Protein AF-A0A397B942-F1 (afdb_monomer_lite)

Secondary structure (DSSP, 8-state):
-------SSSHHHHHHHHHHHHHHHHHHHHHHHHHHTT-HHHHHHHHHHT----TTSPPPHHHHHHHHH-HHHHHHHHHHHHHHHT-SS--EE--SSSS-EEGGG----HHHHHHHHHHHHTT-

Organism: Aphanomyces astaci (NCBI:txid112090)

InterPro domains:
  IPR036470 Elicitin superfamily [G3DSA:1.10.239.10] (15-105)

Structure (mmCIF, N/CA/C/O backbone):
data_AF-A0A397B942-F1
#
_entry.id   AF-A0A397B942-F1
#
loop_
_atom_site.group_PDB
_atom_site.id
_atom_site.type_symbol
_atom_site.label_atom_id
_atom_site.label_alt_id
_atom_site.label_comp_id
_atom_site.label_asym_id
_atom_site.label_entity_id
_atom_site.label_seq_id
_atom_site.pdbx_PDB_ins_code
_atom_site.Cartn_x
_atom_site.Cartn_y
_atom_site.Cartn_z
_atom_site.occupancy
_atom_site.B_iso_or_equiv
_atom_site.auth_seq_id
_atom_site.auth_comp_id
_atom_site.auth_asym_id
_atom_site.auth_atom_id
_atom_site.pdbx_PDB_model_num
ATOM 1 N N . MET A 1 1 ? 55.406 8.719 -28.118 1.00 34.47 1 MET A N 1
ATOM 2 C CA . MET A 1 1 ? 54.586 9.910 -28.441 1.00 34.47 1 MET A CA 1
ATOM 3 C C . MET A 1 1 ? 53.216 9.458 -28.927 1.00 34.47 1 MET A C 1
ATOM 5 O O . MET A 1 1 ? 53.188 8.552 -29.739 1.00 34.47 1 MET A O 1
ATOM 9 N N . LYS A 1 2 ? 52.159 10.168 -28.487 1.00 35.09 2 LYS A N 1
ATOM 10 C CA . LYS A 1 2 ? 50.839 10.359 -29.140 1.00 35.09 2 LYS A CA 1
ATOM 11 C C . LYS A 1 2 ? 49.940 9.115 -29.293 1.00 35.09 2 LYS A C 1
ATOM 13 O O . LYS A 1 2 ? 50.242 8.224 -30.060 1.00 35.09 2 LYS A O 1
ATOM 18 N N . SER A 1 3 ? 48.848 9.026 -28.523 1.00 38.56 3 SER A N 1
ATOM 19 C CA . SER A 1 3 ? 47.501 9.612 -28.784 1.00 38.56 3 SER A CA 1
ATOM 20 C C . SER A 1 3 ? 46.547 8.497 -29.243 1.00 38.56 3 SER A C 1
ATOM 22 O O . SER A 1 3 ? 46.958 7.676 -30.040 1.00 38.56 3 SER A O 1
ATOM 24 N N . ARG A 1 4 ? 45.281 8.387 -28.838 1.00 43.12 4 ARG A N 1
ATOM 25 C CA . ARG A 1 4 ? 44.384 9.215 -28.022 1.00 43.12 4 ARG A CA 1
ATOM 26 C C . ARG A 1 4 ? 43.288 8.290 -27.486 1.00 43.12 4 ARG A C 1
ATOM 28 O O . ARG A 1 4 ? 42.822 7.404 -28.192 1.00 43.12 4 ARG A O 1
ATOM 35 N N . VAL A 1 5 ? 42.896 8.545 -26.246 1.00 39.84 5 VAL A N 1
ATOM 36 C CA . VAL A 1 5 ? 41.736 7.978 -25.558 1.00 39.84 5 VAL A CA 1
ATOM 37 C C . VAL A 1 5 ? 40.480 8.193 -26.414 1.00 39.84 5 VAL A C 1
ATOM 39 O O . VAL A 1 5 ? 40.122 9.334 -26.696 1.00 39.84 5 VAL A O 1
ATOM 42 N N . LEU A 1 6 ? 39.820 7.109 -26.824 1.00 42.25 6 LEU A N 1
ATOM 43 C CA . LEU A 1 6 ? 38.469 7.112 -27.394 1.00 42.25 6 LEU A CA 1
ATOM 44 C C . LEU A 1 6 ? 37.499 6.539 -26.356 1.00 42.25 6 LEU A C 1
ATOM 46 O O . LEU A 1 6 ? 37.019 5.430 -26.523 1.00 42.25 6 LEU A O 1
ATOM 50 N N . PHE A 1 7 ? 37.240 7.247 -25.256 1.00 47.00 7 PHE A N 1
ATOM 51 C CA . PHE A 1 7 ? 36.274 6.776 -24.251 1.00 47.00 7 PHE A CA 1
ATOM 52 C C . PHE A 1 7 ? 35.592 7.927 -23.509 1.00 47.00 7 PHE A C 1
ATOM 54 O O . PHE A 1 7 ? 35.638 7.984 -22.291 1.00 47.00 7 PHE A O 1
ATOM 61 N N . THR A 1 8 ? 34.937 8.852 -24.210 1.00 45.75 8 THR A N 1
ATOM 62 C CA . THR A 1 8 ? 34.085 9.863 -23.544 1.00 45.75 8 THR A CA 1
ATOM 63 C C . THR A 1 8 ? 32.962 10.382 -24.450 1.00 45.75 8 THR A C 1
ATOM 65 O O . THR A 1 8 ? 32.765 11.581 -24.592 1.00 45.75 8 THR A O 1
ATOM 68 N N . ALA A 1 9 ? 32.189 9.485 -25.071 1.00 41.66 9 ALA A N 1
ATOM 69 C CA . ALA A 1 9 ? 30.917 9.880 -25.701 1.00 41.66 9 ALA A CA 1
ATOM 70 C C . ALA A 1 9 ? 29.735 8.935 -25.409 1.00 41.66 9 ALA A C 1
ATOM 72 O O . ALA A 1 9 ? 28.590 9.319 -25.612 1.00 41.66 9 ALA A O 1
ATOM 73 N N . ALA A 1 10 ? 29.967 7.736 -24.863 1.00 41.81 10 ALA A N 1
ATOM 74 C CA . ALA A 1 10 ? 28.889 6.781 -24.575 1.00 41.81 10 ALA A CA 1
ATOM 75 C C . ALA A 1 10 ? 28.193 6.989 -23.212 1.00 41.81 10 ALA A C 1
ATOM 77 O O . ALA A 1 10 ? 27.144 6.406 -22.969 1.00 41.81 10 ALA A O 1
ATOM 78 N N . LEU A 1 11 ? 28.752 7.816 -22.320 1.00 44.31 11 LEU A N 1
ATOM 79 C CA . LEU A 1 11 ? 28.259 7.966 -20.940 1.00 44.31 11 LEU A CA 1
ATOM 80 C C . LEU A 1 11 ? 27.122 8.991 -20.790 1.00 44.31 11 LEU A C 1
ATOM 82 O O . LEU A 1 11 ? 26.416 8.974 -19.788 1.00 44.31 11 LEU A O 1
ATOM 86 N N . VAL A 1 12 ? 26.933 9.886 -21.765 1.00 43.41 12 VAL A N 1
ATOM 87 C CA . VAL A 1 12 ? 25.919 10.955 -21.669 1.00 43.41 12 VAL A CA 1
ATOM 88 C C . VAL A 1 12 ? 24.558 10.497 -22.210 1.00 43.41 12 VAL A C 1
ATOM 90 O O . VAL A 1 12 ? 23.525 10.942 -21.721 1.00 43.41 12 VAL A O 1
ATOM 93 N N . ALA A 1 13 ? 24.535 9.552 -23.157 1.00 37.25 13 ALA A N 1
ATOM 94 C CA . ALA A 1 13 ? 23.297 8.993 -23.710 1.00 37.25 13 ALA A CA 1
ATOM 95 C C . ALA A 1 13 ? 22.605 7.994 -22.762 1.00 37.25 13 ALA A C 1
ATOM 97 O O . ALA A 1 13 ? 21.386 7.844 -22.794 1.00 37.25 13 ALA A O 1
ATOM 98 N N . SER A 1 14 ? 23.368 7.321 -21.896 1.00 45.62 14 SER A N 1
ATOM 99 C CA . SER A 1 14 ? 22.824 6.422 -20.875 1.00 45.62 14 SER A CA 1
ATOM 100 C C . SER A 1 14 ? 22.216 7.176 -19.694 1.00 45.62 14 SER A C 1
ATOM 102 O O . SER A 1 14 ? 21.262 6.683 -19.109 1.00 45.62 14 SER A O 1
ATOM 104 N N . ALA A 1 15 ? 22.693 8.381 -19.368 1.00 47.56 15 ALA A N 1
ATOM 105 C CA . ALA A 1 15 ? 22.123 9.185 -18.286 1.00 47.56 15 ALA A CA 1
ATOM 106 C C . ALA A 1 15 ? 20.711 9.706 -18.617 1.00 47.56 15 ALA A C 1
ATOM 108 O O . ALA A 1 15 ? 19.806 9.577 -17.792 1.00 47.56 15 ALA A O 1
ATOM 109 N N . SER A 1 16 ? 20.494 10.220 -19.834 1.00 49.34 16 SER A N 1
ATOM 110 C CA . SER A 1 16 ? 19.168 10.674 -20.280 1.00 49.34 16 SER A CA 1
ATOM 111 C C . SER A 1 16 ? 18.190 9.507 -20.457 1.00 49.34 16 SER A C 1
ATOM 113 O O . SER A 1 16 ? 17.068 9.572 -19.963 1.00 49.34 16 SER A O 1
ATOM 115 N N . ALA A 1 17 ? 18.636 8.390 -21.045 1.00 51.34 17 ALA A N 1
ATOM 116 C CA . ALA A 1 17 ? 17.821 7.177 -21.164 1.00 51.34 17 ALA A CA 1
ATOM 117 C C . ALA A 1 17 ? 17.444 6.575 -19.797 1.00 51.34 17 ALA A C 1
ATOM 119 O O . ALA A 1 17 ? 16.346 6.047 -19.631 1.00 51.34 17 ALA A O 1
ATOM 120 N N . GLN A 1 18 ? 18.331 6.676 -18.803 1.00 52.41 18 GLN A N 1
ATOM 121 C CA . GLN A 1 18 ? 18.082 6.200 -17.442 1.00 52.41 18 GLN A CA 1
ATOM 122 C C . GLN A 1 18 ? 17.135 7.132 -16.668 1.00 52.41 18 GLN A C 1
ATOM 124 O O . GLN A 1 18 ? 16.325 6.638 -15.885 1.00 52.41 18 GLN A O 1
ATOM 129 N N . GLN A 1 19 ? 17.150 8.447 -16.925 1.00 57.66 19 GLN A N 1
ATOM 130 C CA . GLN A 1 19 ? 16.132 9.372 -16.404 1.00 57.66 19 GLN A CA 1
ATOM 131 C C . GLN A 1 19 ? 14.747 9.111 -17.014 1.00 57.66 19 GLN A C 1
ATOM 133 O O . GLN A 1 19 ? 13.767 9.055 -16.271 1.00 57.66 19 GLN A O 1
ATOM 138 N N . ASP A 1 20 ? 14.656 8.880 -18.326 1.00 63.38 20 ASP A N 1
ATOM 139 C CA . ASP A 1 20 ? 13.392 8.529 -18.988 1.00 63.38 20 ASP A CA 1
ATOM 140 C C . ASP A 1 20 ? 12.858 7.160 -18.538 1.00 63.38 20 ASP A C 1
ATOM 142 O O . ASP A 1 20 ? 11.662 7.008 -18.282 1.00 63.38 20 ASP A O 1
ATOM 146 N N . ALA A 1 21 ? 13.734 6.164 -18.376 1.00 64.62 21 ALA A N 1
ATOM 147 C CA . ALA A 1 21 ? 13.364 4.852 -17.848 1.00 64.62 21 ALA A CA 1
ATOM 148 C C . ALA A 1 21 ? 12.920 4.927 -16.379 1.00 64.62 21 ALA A C 1
ATOM 150 O O . ALA A 1 21 ? 11.927 4.306 -16.005 1.00 64.62 21 ALA A O 1
ATOM 151 N N . SER A 1 22 ? 13.605 5.729 -15.559 1.00 67.50 22 SER A N 1
ATOM 152 C CA . SER A 1 22 ? 13.219 5.991 -14.170 1.00 67.50 22 SER A CA 1
ATOM 153 C C . SER A 1 22 ? 11.858 6.682 -14.089 1.00 67.50 22 SER A C 1
ATOM 155 O O . SER A 1 22 ? 11.031 6.303 -13.264 1.00 67.50 22 SER A O 1
ATOM 157 N N . LYS A 1 23 ? 11.597 7.674 -14.947 1.00 71.94 23 LYS A N 1
ATOM 158 C CA . LYS A 1 23 ? 10.305 8.367 -14.998 1.00 71.94 23 LYS A CA 1
ATOM 159 C C . LYS A 1 23 ? 9.177 7.410 -15.387 1.00 71.94 23 LYS A C 1
ATOM 161 O O . LYS A 1 23 ? 8.187 7.325 -14.668 1.00 71.94 23 LYS A O 1
ATOM 166 N N . LYS A 1 24 ? 9.365 6.617 -16.446 1.00 74.31 24 LYS A N 1
ATOM 167 C CA . LYS A 1 24 ? 8.401 5.583 -16.865 1.00 74.31 24 LYS A CA 1
ATOM 168 C C . LYS A 1 24 ? 8.188 4.506 -15.800 1.00 74.31 24 LYS A C 1
ATOM 170 O O . LYS A 1 24 ? 7.083 3.985 -15.667 1.00 74.31 24 LYS A O 1
ATOM 175 N N . CYS A 1 25 ? 9.225 4.175 -15.032 1.00 75.75 25 CYS A N 1
ATOM 176 C CA . CYS A 1 25 ? 9.120 3.263 -13.897 1.00 75.75 25 CYS A CA 1
ATOM 177 C C . CYS A 1 25 ? 8.224 3.837 -12.798 1.00 75.75 25 CYS A C 1
ATOM 179 O O . CYS A 1 25 ? 7.274 3.178 -12.383 1.00 75.75 25 CYS A O 1
ATOM 181 N N . VAL A 1 26 ? 8.469 5.084 -12.385 1.00 77.88 26 VAL A N 1
ATOM 182 C CA . VAL A 1 26 ? 7.632 5.782 -11.399 1.00 77.88 26 VAL A CA 1
ATOM 183 C C . VAL A 1 26 ? 6.187 5.882 -11.888 1.00 77.88 26 VAL A C 1
ATOM 185 O O . VAL A 1 26 ? 5.275 5.577 -11.126 1.00 77.88 26 VAL A O 1
ATOM 188 N N . GLU A 1 27 ? 5.959 6.227 -13.156 1.00 81.62 27 GLU A N 1
ATOM 189 C CA . GLU A 1 27 ? 4.620 6.253 -13.763 1.00 81.62 27 GLU A CA 1
ATOM 190 C C . GLU A 1 27 ? 3.946 4.870 -13.739 1.00 81.62 27 GLU A C 1
ATOM 192 O O . GLU A 1 27 ? 2.769 4.766 -13.390 1.00 81.62 27 GLU A O 1
ATOM 197 N N . SER A 1 28 ? 4.685 3.797 -14.039 1.00 84.12 28 SER A N 1
ATOM 198 C CA . SER A 1 28 ? 4.159 2.422 -14.028 1.00 84.12 28 SER A CA 1
ATOM 199 C C . SER A 1 28 ? 3.778 1.968 -12.617 1.00 84.12 28 SER A C 1
ATOM 201 O O . SER A 1 28 ? 2.679 1.460 -12.408 1.00 84.12 28 SER A O 1
ATOM 203 N N . VAL A 1 29 ? 4.648 2.201 -11.629 1.00 83.50 29 VAL A N 1
ATOM 204 C CA . VAL A 1 29 ? 4.375 1.880 -10.218 1.00 83.50 29 VAL A CA 1
ATOM 205 C C . VAL A 1 29 ? 3.209 2.718 -9.686 1.00 83.50 29 VAL A C 1
ATOM 207 O O . VAL A 1 29 ? 2.311 2.181 -9.043 1.00 83.50 29 VAL A O 1
ATOM 210 N N . THR A 1 30 ? 3.162 4.010 -10.022 1.00 81.31 30 THR A N 1
ATOM 211 C CA . THR A 1 30 ? 2.050 4.902 -9.649 1.00 81.31 30 THR A CA 1
ATOM 212 C C . THR A 1 30 ? 0.733 4.436 -10.269 1.00 81.31 30 THR A C 1
ATOM 214 O O . THR A 1 30 ? -0.298 4.451 -9.604 1.00 81.31 30 THR A O 1
ATOM 217 N N . THR A 1 31 ? 0.761 3.961 -11.518 1.00 85.81 31 THR A N 1
ATOM 218 C CA . THR A 1 31 ? -0.414 3.378 -12.182 1.00 85.81 31 THR A CA 1
ATOM 219 C C . THR A 1 31 ? -0.896 2.133 -11.445 1.00 85.81 31 THR A C 1
ATOM 221 O O . THR A 1 31 ? -2.092 1.997 -11.213 1.00 85.81 31 THR A O 1
ATOM 224 N N . VAL A 1 32 ? 0.009 1.247 -11.017 1.00 88.69 32 VAL A N 1
ATOM 225 C CA . VAL A 1 32 ? -0.360 0.075 -10.206 1.00 88.69 32 VAL A CA 1
ATOM 226 C C . VAL A 1 32 ? -0.981 0.492 -8.871 1.00 88.69 32 VAL A C 1
ATOM 228 O O . VAL A 1 32 ? -2.004 -0.067 -8.482 1.00 88.69 32 VAL A O 1
ATOM 231 N N . PHE A 1 33 ? -0.429 1.500 -8.191 1.00 86.00 33 PHE A N 1
ATOM 232 C CA . PHE A 1 33 ? -1.019 2.026 -6.955 1.00 86.00 33 PHE A CA 1
ATOM 233 C C . PHE A 1 33 ? -2.413 2.620 -7.191 1.00 86.00 33 PHE A C 1
ATOM 235 O O . PHE A 1 33 ? -3.328 2.342 -6.419 1.00 86.00 33 PHE A O 1
ATOM 242 N N . ALA A 1 34 ? -2.605 3.363 -8.284 1.00 84.94 34 ALA A N 1
ATOM 243 C CA . ALA A 1 34 ? -3.910 3.888 -8.676 1.00 84.94 34 ALA A CA 1
ATOM 244 C C . ALA A 1 34 ? -4.907 2.766 -9.013 1.00 84.94 34 ALA A C 1
ATOM 246 O O . ALA A 1 34 ? -6.068 2.839 -8.623 1.00 84.94 34 ALA A O 1
ATOM 247 N N . LEU A 1 35 ? -4.463 1.695 -9.678 1.00 87.06 35 LEU A N 1
ATOM 248 C CA . LEU A 1 35 ? -5.287 0.509 -9.935 1.00 87.06 35 LEU A CA 1
ATOM 249 C C . LEU A 1 35 ? -5.650 -0.239 -8.647 1.00 87.06 35 LEU A C 1
ATOM 251 O O . LEU A 1 35 ? -6.739 -0.804 -8.557 1.00 87.06 35 LEU A O 1
ATOM 255 N N . GLY A 1 36 ? -4.790 -0.174 -7.629 1.00 85.44 36 GLY A N 1
ATOM 256 C CA . GLY A 1 36 ? -5.081 -0.647 -6.277 1.00 85.44 36 GLY A CA 1
ATOM 257 C C . GLY A 1 36 ? -6.340 -0.020 -5.668 1.00 85.44 36 GLY A C 1
ATOM 258 O O . GLY A 1 36 ? -6.990 -0.671 -4.853 1.00 85.44 36 GLY A O 1
ATOM 259 N N . ALA A 1 37 ? -6.738 1.184 -6.106 1.00 86.00 37 ALA A N 1
ATOM 260 C CA . ALA A 1 37 ? -7.989 1.839 -5.706 1.00 86.00 37 ALA A CA 1
ATOM 261 C C . ALA A 1 37 ? -9.253 1.095 -6.175 1.00 86.00 37 ALA A C 1
ATOM 263 O O . ALA A 1 37 ? -10.330 1.274 -5.613 1.00 86.00 37 ALA A O 1
ATOM 264 N N . PHE A 1 38 ? -9.135 0.284 -7.226 1.00 87.38 38 PHE A N 1
ATOM 265 C CA . PHE A 1 38 ? -10.255 -0.425 -7.848 1.00 87.38 38 PHE A CA 1
ATOM 266 C C . PHE A 1 38 ? -10.278 -1.916 -7.498 1.00 87.38 38 PHE A C 1
ATOM 268 O O . PHE A 1 38 ? -11.140 -2.653 -7.976 1.00 87.38 38 PHE A O 1
ATOM 275 N N . MET A 1 39 ? -9.334 -2.373 -6.674 1.00 89.38 39 MET A N 1
ATOM 276 C CA . MET A 1 39 ? -9.297 -3.747 -6.193 1.00 89.38 39 MET A CA 1
ATOM 277 C C . MET A 1 39 ? -10.445 -3.993 -5.200 1.00 89.38 39 MET A C 1
ATOM 279 O O . MET A 1 39 ? -10.622 -3.196 -4.275 1.00 89.38 39 MET A O 1
ATOM 283 N N . PRO A 1 40 ? -11.221 -5.085 -5.334 1.00 92.56 40 PRO A N 1
ATOM 284 C CA . PRO A 1 40 ? -12.322 -5.382 -4.414 1.00 92.56 40 PRO A CA 1
ATOM 285 C C . PRO A 1 40 ? -11.853 -5.526 -2.957 1.00 92.56 40 PRO A C 1
ATOM 287 O O . PRO A 1 40 ? -12.590 -5.202 -2.026 1.00 92.56 40 PRO A O 1
ATOM 290 N N . GLU A 1 41 ? -10.608 -5.948 -2.747 1.00 93.56 41 GLU A N 1
ATOM 291 C CA . GLU A 1 41 ? -9.969 -6.069 -1.440 1.00 93.56 41 GLU A CA 1
ATOM 292 C C . GLU A 1 41 ? -9.849 -4.718 -0.722 1.00 93.56 41 GLU A C 1
ATOM 294 O O . GLU A 1 41 ? -9.899 -4.684 0.509 1.00 93.56 41 GLU A O 1
ATOM 299 N N . LEU A 1 42 ? -9.760 -3.599 -1.457 1.00 92.19 42 LEU A N 1
ATOM 300 C CA . LEU A 1 42 ? -9.768 -2.268 -0.850 1.00 92.19 42 LEU A CA 1
ATOM 301 C C . LEU A 1 42 ? -11.099 -1.995 -0.150 1.00 92.19 42 LEU A C 1
ATOM 303 O O . LEU A 1 42 ? -11.118 -1.487 0.967 1.00 92.19 42 LEU A O 1
ATOM 307 N N . GLN A 1 43 ? -12.218 -2.366 -0.777 1.00 92.38 43 GLN A N 1
ATOM 308 C CA . GLN A 1 43 ? -13.540 -2.168 -0.187 1.00 92.38 43 GLN A CA 1
ATOM 309 C C . GLN A 1 43 ? -13.705 -2.993 1.096 1.00 92.38 43 GLN A C 1
ATOM 311 O O . GLN A 1 43 ? -14.278 -2.509 2.076 1.00 92.38 43 GLN A O 1
ATOM 316 N N . VAL A 1 44 ? -13.178 -4.222 1.111 1.00 95.25 44 VAL A N 1
ATOM 317 C CA . VAL A 1 44 ? -13.158 -5.073 2.312 1.00 95.25 44 VAL A CA 1
ATOM 318 C C . VAL A 1 44 ? -12.307 -4.424 3.401 1.00 95.25 44 VAL A C 1
ATOM 320 O O . VAL A 1 44 ? -12.775 -4.255 4.523 1.00 95.25 44 VAL A O 1
ATOM 323 N N . CYS A 1 45 ? -11.103 -3.968 3.055 1.00 95.81 45 CYS A N 1
ATOM 324 C CA . CYS A 1 45 ? -10.235 -3.230 3.966 1.00 95.81 45 CYS A CA 1
ATOM 325 C C . CYS A 1 45 ? -10.924 -1.995 4.567 1.00 95.81 45 CYS A C 1
ATOM 327 O O . CYS A 1 45 ? -10.915 -1.815 5.787 1.00 95.81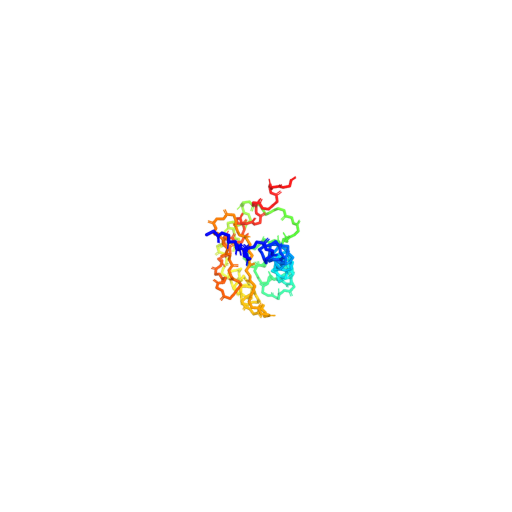 45 CYS 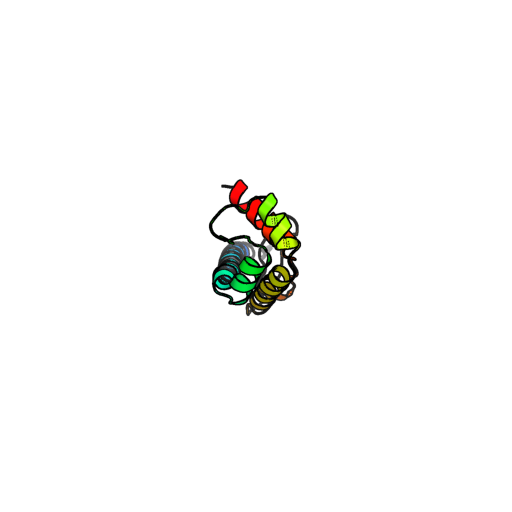A O 1
ATOM 329 N N . SER A 1 46 ? -11.554 -1.154 3.745 1.00 94.00 46 SER A N 1
ATOM 330 C CA . SER A 1 46 ? -12.260 0.038 4.224 1.00 94.00 46 SER A CA 1
ATOM 331 C C . SER A 1 46 ? -13.419 -0.303 5.156 1.00 94.00 46 SER A C 1
ATOM 333 O O . SER A 1 46 ? -13.629 0.381 6.156 1.00 94.00 46 SER A O 1
ATOM 335 N N . THR A 1 47 ? -14.138 -1.386 4.863 1.00 95.81 47 THR A N 1
ATOM 336 C CA . THR A 1 47 ? -15.254 -1.853 5.692 1.00 95.81 47 THR A CA 1
ATOM 337 C C . THR A 1 47 ? -14.762 -2.358 7.048 1.00 95.81 47 THR A C 1
ATOM 339 O O . THR A 1 47 ? -15.254 -1.908 8.080 1.00 95.81 47 THR A O 1
ATOM 342 N N . ASP A 1 48 ? -13.755 -3.232 7.062 1.00 96.56 48 ASP A N 1
ATOM 343 C CA . ASP A 1 48 ? -13.244 -3.852 8.290 1.00 96.56 48 ASP A CA 1
ATOM 344 C C . ASP A 1 48 ? -12.480 -2.864 9.182 1.00 96.56 48 ASP A C 1
ATOM 346 O O . ASP A 1 48 ? -12.540 -2.953 10.408 1.00 96.56 48 ASP A O 1
ATOM 350 N N . SER A 1 49 ? -11.755 -1.917 8.578 1.00 95.38 49 SER A N 1
ATOM 351 C CA . SER A 1 49 ? -11.000 -0.894 9.316 1.00 95.38 49 SER A CA 1
ATOM 352 C C . SER A 1 49 ? -11.878 0.264 9.798 1.00 95.38 49 SER A C 1
ATOM 354 O O . SER A 1 49 ? -11.465 1.032 10.674 1.00 95.38 49 SER A O 1
ATOM 356 N N . GLY A 1 50 ? -13.073 0.422 9.217 1.00 94.81 50 GLY A N 1
ATOM 357 C CA . GLY A 1 50 ? -13.934 1.584 9.425 1.00 94.81 50 GLY A CA 1
ATOM 358 C C . GLY A 1 50 ? -13.323 2.889 8.904 1.00 94.81 50 GLY A C 1
ATOM 359 O O . GLY A 1 50 ? -13.676 3.965 9.390 1.00 94.81 50 GLY A O 1
ATOM 360 N N . VAL A 1 51 ? -12.376 2.802 7.964 1.00 91.94 51 VAL A N 1
ATOM 361 C CA . VAL A 1 51 ? -11.685 3.943 7.356 1.00 91.94 51 VAL A CA 1
ATOM 362 C C . VAL A 1 51 ? -11.997 3.977 5.866 1.00 91.94 51 VAL A C 1
ATOM 364 O O . VAL A 1 51 ? -11.657 3.060 5.117 1.00 91.94 51 VAL A O 1
ATOM 367 N N . THR A 1 52 ? -12.586 5.077 5.409 1.00 89.12 52 THR A N 1
ATOM 368 C CA . THR A 1 52 ? -12.653 5.372 3.976 1.00 89.12 52 THR A CA 1
ATOM 369 C C . THR A 1 52 ? -11.247 5.691 3.485 1.00 89.12 52 THR A C 1
ATOM 371 O O . THR A 1 52 ? -10.659 6.691 3.899 1.00 89.12 52 THR A O 1
ATOM 374 N N . ILE A 1 53 ? -10.693 4.836 2.626 1.00 85.31 53 ILE A N 1
ATOM 375 C CA . ILE A 1 53 ? -9.350 5.030 2.083 1.00 85.31 53 ILE A CA 1
ATOM 376 C C . ILE A 1 53 ? -9.458 5.871 0.816 1.00 85.31 53 ILE A C 1
ATOM 378 O O . ILE A 1 53 ? -9.972 5.420 -0.204 1.00 85.31 53 ILE A O 1
ATOM 382 N N . ASP A 1 54 ? -8.949 7.095 0.897 1.00 81.62 54 ASP A N 1
ATOM 383 C CA . ASP A 1 54 ? -8.777 7.990 -0.240 1.00 81.62 54 ASP A CA 1
ATOM 384 C C . ASP A 1 54 ? -7.285 8.083 -0.576 1.00 81.62 54 ASP A C 1
ATOM 386 O O . ASP A 1 54 ? -6.498 8.643 0.187 1.00 81.62 54 ASP A O 1
ATOM 390 N N . LEU A 1 55 ? -6.889 7.509 -1.714 1.00 78.19 55 LEU A N 1
ATOM 391 C CA . LEU A 1 55 ? -5.499 7.529 -2.186 1.00 78.19 55 LEU A CA 1
ATOM 392 C C . LEU A 1 55 ? -5.100 8.871 -2.825 1.00 78.19 55 LEU A C 1
ATOM 394 O O . LEU A 1 55 ? -3.939 9.051 -3.188 1.00 78.19 55 LEU A O 1
ATOM 398 N N . THR A 1 56 ? -6.041 9.808 -2.974 1.00 79.94 56 THR A N 1
ATOM 399 C CA . THR A 1 56 ? -5.805 11.153 -3.528 1.00 79.94 56 THR A CA 1
ATOM 400 C C . THR A 1 56 ? -5.577 12.214 -2.452 1.00 79.94 56 THR A C 1
ATOM 402 O O . THR A 1 56 ? -5.114 13.313 -2.760 1.00 79.94 56 THR A O 1
ATOM 405 N N . ALA A 1 57 ? -5.848 11.881 -1.190 1.00 81.06 57 ALA A N 1
ATOM 406 C CA . ALA A 1 57 ? -5.700 12.770 -0.049 1.00 81.06 57 ALA A CA 1
ATOM 407 C C . ALA A 1 57 ? -4.530 12.346 0.859 1.00 81.06 57 ALA A C 1
ATOM 409 O O . ALA A 1 57 ? -4.201 11.158 0.943 1.00 81.06 57 ALA A O 1
ATOM 410 N N . PRO A 1 58 ? -3.909 13.292 1.590 1.00 79.50 58 PRO A N 1
ATOM 411 C CA . PRO A 1 58 ? -2.895 12.949 2.574 1.00 79.50 58 PRO A CA 1
ATOM 412 C C . PRO A 1 58 ? -3.504 12.069 3.680 1.00 79.50 58 PRO A C 1
ATOM 414 O O . PRO A 1 58 ? -4.533 12.430 4.264 1.00 79.50 58 PRO A O 1
ATOM 417 N N . PRO A 1 59 ? -2.877 10.928 4.008 1.00 81.19 59 PRO A N 1
ATOM 418 C CA . PRO A 1 59 ? -3.406 10.018 5.011 1.00 81.19 59 PRO A CA 1
ATOM 419 C C . PRO A 1 59 ? -3.269 10.621 6.416 1.00 81.19 59 PRO A C 1
ATOM 421 O O . PRO A 1 59 ? -2.243 11.209 6.764 1.00 81.19 59 PRO A O 1
ATOM 424 N N . LYS A 1 60 ? -4.300 10.453 7.251 1.00 86.69 60 LYS A N 1
ATOM 425 C CA . LYS A 1 60 ? -4.291 10.904 8.651 1.00 86.69 60 LYS A CA 1
ATOM 426 C C . LYS A 1 60 ? -3.661 9.838 9.540 1.00 86.69 60 LYS A C 1
ATOM 428 O O . LYS A 1 60 ? -3.984 8.662 9.411 1.00 86.69 60 LYS A O 1
ATOM 433 N N . ASP A 1 61 ? -2.840 10.237 10.508 1.00 86.31 61 ASP A N 1
ATOM 434 C CA . ASP A 1 61 ? -2.119 9.284 11.370 1.00 86.31 61 ASP A CA 1
ATOM 435 C C . ASP A 1 61 ? -3.049 8.327 12.141 1.00 86.31 61 ASP A C 1
ATOM 437 O O . ASP A 1 61 ? -2.761 7.135 12.258 1.00 86.31 61 ASP A O 1
ATOM 441 N N . ALA A 1 62 ? -4.201 8.820 12.610 1.00 87.19 62 ALA A N 1
ATOM 442 C CA . ALA A 1 62 ? -5.205 7.992 13.284 1.00 87.19 62 ALA A CA 1
ATOM 443 C C . ALA A 1 62 ? -5.832 6.938 12.353 1.00 87.19 62 ALA A C 1
ATOM 445 O O . ALA A 1 62 ? -6.136 5.827 12.791 1.00 87.19 62 ALA A O 1
ATOM 446 N N . ASP A 1 63 ? -5.995 7.273 11.073 1.00 91.12 63 ASP A N 1
ATOM 447 C CA . ASP A 1 63 ? -6.553 6.377 10.063 1.00 91.12 63 ASP A CA 1
ATOM 448 C C . ASP A 1 63 ? -5.510 5.333 9.642 1.00 91.12 63 ASP A C 1
ATOM 450 O O . ASP A 1 63 ? -5.823 4.145 9.586 1.00 91.12 63 ASP A O 1
ATOM 454 N N . ILE A 1 64 ? -4.241 5.736 9.478 1.00 90.75 64 ILE A N 1
ATOM 455 C CA . ILE A 1 64 ? -3.122 4.818 9.199 1.00 90.75 64 ILE A CA 1
ATOM 456 C C . ILE A 1 64 ? -3.042 3.732 10.275 1.00 90.75 64 ILE A C 1
ATOM 458 O O . ILE A 1 64 ? -2.930 2.553 9.945 1.00 90.75 64 ILE A O 1
ATOM 462 N N . ALA A 1 65 ? -3.124 4.100 11.559 1.00 91.81 65 ALA A N 1
ATOM 463 C CA . ALA A 1 65 ? -3.038 3.137 12.655 1.00 91.81 65 ALA A CA 1
ATOM 464 C C . ALA A 1 65 ? -4.139 2.061 12.582 1.00 91.81 65 ALA A C 1
ATOM 466 O O . ALA A 1 65 ? -3.854 0.879 12.783 1.00 91.81 65 ALA A O 1
ATOM 467 N N . LYS A 1 66 ? -5.377 2.452 12.248 1.00 92.94 66 LYS A N 1
ATOM 468 C CA . LYS A 1 66 ? -6.508 1.523 12.084 1.00 92.94 66 LYS A CA 1
ATOM 469 C C . LYS A 1 66 ? -6.330 0.614 10.873 1.00 92.94 66 LYS A C 1
ATOM 471 O O . LYS A 1 66 ? -6.466 -0.602 10.996 1.00 92.94 66 LYS A O 1
ATOM 476 N N . VAL A 1 67 ? -5.991 1.191 9.722 1.00 93.38 67 VAL A N 1
ATOM 477 C CA . VAL A 1 67 ? -5.805 0.449 8.468 1.00 93.38 67 VAL A CA 1
ATOM 478 C C . VAL A 1 67 ? -4.668 -0.565 8.616 1.00 93.38 67 VAL A C 1
ATOM 480 O O . VAL A 1 67 ? -4.834 -1.737 8.303 1.00 93.38 67 VAL A O 1
ATOM 483 N N . VAL A 1 68 ? -3.540 -0.162 9.199 1.00 93.50 68 VAL A N 1
ATOM 484 C CA . VAL A 1 68 ? -2.380 -1.036 9.435 1.00 93.50 68 VAL A CA 1
ATOM 485 C C . VAL A 1 68 ? -2.660 -2.158 10.440 1.00 93.50 68 VAL A C 1
ATOM 487 O O . VAL A 1 68 ? -2.076 -3.234 10.323 1.00 93.50 68 VAL A O 1
ATOM 490 N N . ALA A 1 69 ? -3.529 -1.936 11.427 1.00 94.62 69 ALA A N 1
ATOM 491 C CA . ALA A 1 69 ? -3.932 -2.973 12.379 1.00 94.62 69 ALA A CA 1
ATOM 492 C C . ALA A 1 69 ? -4.954 -3.969 11.793 1.00 94.62 69 ALA A C 1
ATOM 494 O O . ALA A 1 69 ? -5.202 -5.020 12.388 1.00 94.62 69 ALA A O 1
ATOM 495 N N . THR A 1 70 ? -5.544 -3.657 10.636 1.00 96.56 70 THR A N 1
ATOM 496 C CA . THR A 1 70 ? -6.623 -4.436 10.025 1.00 96.56 70 THR A CA 1
ATOM 497 C C . THR A 1 70 ? -6.069 -5.422 8.999 1.00 96.56 70 THR A C 1
ATOM 499 O O . THR A 1 70 ? -5.464 -5.040 8.000 1.00 96.56 70 THR A O 1
ATOM 502 N N . LYS A 1 71 ? -6.306 -6.723 9.210 1.00 95.88 71 LYS A N 1
ATOM 503 C CA . LYS A 1 71 ? -5.722 -7.787 8.371 1.00 95.88 71 LYS A CA 1
ATOM 504 C C . LYS A 1 71 ? -6.129 -7.711 6.896 1.00 95.88 71 LYS A C 1
ATOM 506 O O . LYS A 1 71 ? -5.284 -7.926 6.033 1.00 95.88 71 LYS A O 1
ATOM 511 N N . SER A 1 72 ? -7.389 -7.401 6.591 1.00 96.25 72 SER A N 1
ATOM 512 C CA . SER A 1 72 ? -7.869 -7.282 5.203 1.00 96.25 72 SER A CA 1
ATOM 513 C C . SER A 1 72 ? -7.186 -6.148 4.436 1.00 96.25 72 SER A C 1
ATOM 515 O O . SER A 1 72 ? -7.001 -6.252 3.227 1.00 96.25 72 SER A O 1
ATOM 517 N N . CYS A 1 73 ? -6.705 -5.117 5.129 1.00 95.81 73 CYS A N 1
ATOM 518 C CA . CYS A 1 73 ? -5.900 -4.057 4.532 1.00 95.81 73 CYS A CA 1
ATOM 519 C C . CYS A 1 73 ? -4.491 -4.510 4.162 1.00 95.81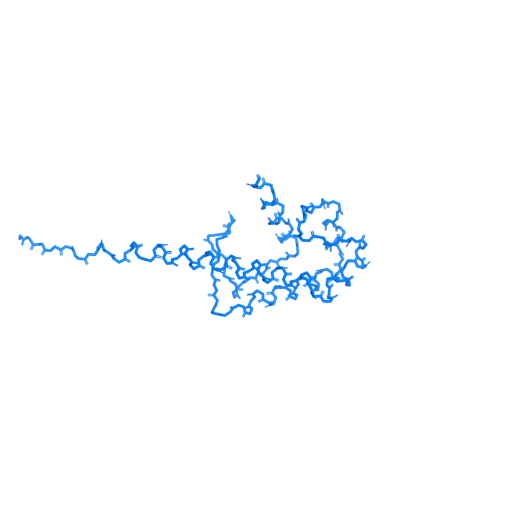 73 CYS A C 1
ATOM 521 O O . CYS A 1 73 ? -3.955 -4.076 3.145 1.00 95.81 73 CYS A O 1
ATOM 523 N N . THR A 1 74 ? -3.900 -5.419 4.942 1.00 94.75 74 THR A N 1
ATOM 524 C CA . THR A 1 74 ? -2.658 -6.088 4.540 1.00 94.75 74 THR A CA 1
ATOM 525 C C . THR A 1 74 ? -2.888 -6.964 3.310 1.00 94.75 74 THR A C 1
ATOM 527 O O . THR A 1 74 ? -2.106 -6.880 2.376 1.00 94.75 74 THR A O 1
ATOM 530 N N . VAL A 1 75 ? -3.993 -7.720 3.257 1.00 95.75 75 VAL A N 1
ATOM 531 C CA . VAL A 1 75 ? -4.341 -8.551 2.085 1.00 95.75 75 VAL A CA 1
ATOM 532 C C . VAL A 1 75 ? -4.496 -7.704 0.820 1.00 95.75 75 VAL A C 1
ATOM 534 O O . VAL A 1 75 ? -3.937 -8.048 -0.220 1.00 95.75 75 VAL A O 1
ATOM 537 N N . TRP A 1 76 ? -5.216 -6.583 0.910 1.00 95.62 76 TRP A N 1
ATOM 538 C CA . TRP A 1 76 ? -5.335 -5.631 -0.194 1.00 95.62 76 TRP A CA 1
ATOM 539 C C . TRP A 1 76 ? -3.961 -5.154 -0.675 1.00 95.62 76 TRP A C 1
ATOM 541 O O . TRP A 1 76 ? -3.652 -5.236 -1.865 1.00 95.62 76 TRP A O 1
ATOM 551 N N . TRP A 1 77 ? -3.113 -4.706 0.250 1.00 95.12 77 TRP A N 1
ATOM 552 C CA . TRP A 1 77 ? -1.791 -4.197 -0.091 1.00 95.12 77 TRP A CA 1
ATOM 553 C C . TRP A 1 77 ? -0.861 -5.264 -0.672 1.00 95.12 77 TRP A C 1
ATOM 555 O O . TRP A 1 77 ? -0.160 -4.995 -1.645 1.00 95.12 77 TRP A O 1
ATOM 565 N N . ASP A 1 78 ? -0.895 -6.488 -0.149 1.00 94.94 78 ASP A N 1
ATOM 566 C CA . ASP A 1 78 ? -0.129 -7.609 -0.695 1.00 94.94 78 ASP A CA 1
ATOM 567 C C . ASP A 1 78 ? -0.531 -7.894 -2.151 1.00 94.94 78 ASP A C 1
ATOM 569 O O . ASP A 1 78 ? 0.327 -8.175 -2.992 1.00 94.94 78 ASP A O 1
ATOM 573 N N . GLY A 1 79 ? -1.817 -7.740 -2.487 1.00 94.38 79 GLY A N 1
ATOM 574 C CA . GLY A 1 79 ? -2.298 -7.800 -3.866 1.00 94.38 79 GLY A CA 1
ATOM 575 C C . GLY A 1 79 ? -1.692 -6.710 -4.759 1.00 94.38 79 GLY A C 1
ATOM 576 O O . GLY A 1 79 ? -1.235 -7.002 -5.866 1.00 94.38 79 GLY A O 1
ATOM 577 N N . VAL A 1 80 ? -1.589 -5.472 -4.266 1.00 93.62 80 VAL A N 1
ATOM 578 C CA . VAL A 1 80 ? -0.897 -4.378 -4.975 1.00 93.62 80 VAL A CA 1
ATOM 579 C C . VAL A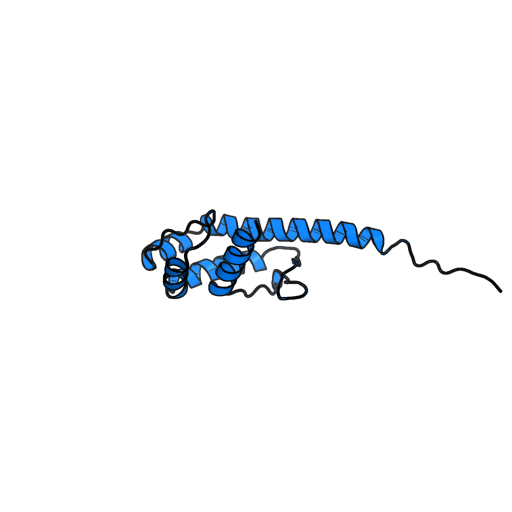 1 80 ? 0.596 -4.690 -5.148 1.00 93.62 80 VAL A C 1
ATOM 581 O O . VAL A 1 80 ? 1.142 -4.512 -6.236 1.00 93.62 80 VAL A O 1
ATOM 584 N N . VAL A 1 81 ? 1.266 -5.216 -4.118 1.00 93.44 81 VAL A N 1
ATOM 585 C CA . VAL A 1 81 ? 2.682 -5.626 -4.176 1.00 93.44 81 VAL A CA 1
ATOM 586 C C . VAL A 1 81 ? 2.907 -6.690 -5.253 1.00 93.44 81 VAL A C 1
ATOM 588 O O . VAL A 1 81 ? 3.890 -6.613 -5.994 1.00 93.44 81 VAL A O 1
ATOM 591 N N . VAL A 1 82 ? 2.003 -7.666 -5.381 1.00 93.31 82 VAL A N 1
ATOM 592 C CA . VAL A 1 82 ? 2.054 -8.676 -6.453 1.00 93.31 82 VAL A CA 1
ATOM 593 C C . VAL A 1 82 ? 1.970 -8.018 -7.832 1.00 93.31 82 VAL A C 1
ATOM 595 O O . VAL A 1 82 ? 2.763 -8.359 -8.710 1.00 93.31 82 VAL A O 1
ATOM 598 N N . GLN A 1 83 ? 1.081 -7.038 -8.014 1.00 90.81 83 GLN A N 1
ATOM 599 C CA . GLN A 1 83 ? 0.952 -6.299 -9.276 1.00 90.81 83 GLN A CA 1
ATOM 600 C C . GLN A 1 83 ? 2.220 -5.493 -9.604 1.00 90.81 83 GLN A C 1
ATOM 602 O O . GLN A 1 83 ? 2.661 -5.482 -10.752 1.00 90.81 83 GLN A O 1
ATOM 607 N N . VAL A 1 84 ? 2.865 -4.872 -8.606 1.00 89.12 84 VAL A N 1
ATOM 608 C CA . VAL A 1 84 ? 4.145 -4.164 -8.808 1.00 89.12 84 VAL A CA 1
ATOM 609 C C . VAL A 1 84 ? 5.238 -5.136 -9.251 1.00 89.12 84 VAL A C 1
ATOM 611 O O . VAL A 1 84 ? 5.978 -4.843 -10.190 1.00 89.12 84 VAL A O 1
ATOM 614 N N . LYS A 1 85 ? 5.325 -6.315 -8.624 1.00 90.31 85 LYS A N 1
ATOM 615 C CA . LYS A 1 85 ? 6.286 -7.363 -9.011 1.00 90.31 85 LYS A CA 1
ATOM 616 C C . LYS A 1 85 ? 6.042 -7.917 -10.412 1.00 90.31 85 LYS A C 1
ATOM 618 O O . LYS A 1 85 ? 6.982 -8.410 -11.031 1.00 90.31 85 LYS A O 1
ATOM 623 N N . ALA A 1 86 ? 4.804 -7.852 -10.898 1.00 89.88 86 ALA A N 1
ATOM 624 C CA . ALA A 1 86 ? 4.420 -8.320 -12.223 1.00 89.88 86 ALA A CA 1
ATOM 625 C C . ALA A 1 86 ? 4.771 -7.334 -13.356 1.00 89.88 86 ALA A C 1
ATOM 627 O O . ALA A 1 86 ? 4.645 -7.700 -14.527 1.00 89.88 86 ALA A O 1
ATOM 628 N N . ILE A 1 87 ? 5.233 -6.112 -13.046 1.00 85.25 87 ILE A N 1
ATOM 629 C CA . ILE A 1 87 ? 5.699 -5.150 -14.056 1.00 85.25 87 ILE A CA 1
ATOM 630 C C . ILE A 1 87 ? 6.860 -5.768 -14.848 1.00 85.25 87 ILE A C 1
ATOM 632 O O . ILE A 1 87 ? 7.910 -6.100 -14.295 1.00 85.25 87 ILE A O 1
ATOM 636 N N . SER A 1 88 ? 6.664 -5.906 -16.161 1.00 78.50 88 SER A N 1
ATOM 637 C CA . SER A 1 88 ? 7.625 -6.517 -17.079 1.00 78.50 88 SER A CA 1
ATOM 638 C C . SER A 1 88 ? 7.942 -5.582 -18.255 1.00 78.50 88 SER A C 1
ATOM 640 O O . SER A 1 88 ? 7.011 -5.049 -18.864 1.00 78.50 88 SER A O 1
ATOM 642 N N . PRO A 1 89 ? 9.228 -5.397 -18.616 1.00 79.69 89 PRO A N 1
ATOM 643 C CA . PRO A 1 89 ? 10.411 -5.922 -17.921 1.00 79.69 89 PRO A CA 1
ATOM 644 C C . PRO A 1 89 ? 10.576 -5.291 -16.523 1.00 79.69 89 PRO A C 1
ATOM 646 O O . PRO A 1 89 ? 10.096 -4.177 -16.327 1.00 79.69 89 PRO A O 1
ATOM 649 N N . PRO A 1 90 ? 11.251 -5.949 -15.556 1.00 79.81 90 PRO A N 1
ATOM 650 C CA . PRO A 1 90 ? 11.499 -5.357 -14.248 1.00 79.81 90 PRO A CA 1
ATOM 651 C C . PRO A 1 90 ? 12.207 -4.011 -14.367 1.00 79.81 90 PRO A C 1
ATOM 653 O O . PRO A 1 90 ? 13.273 -3.898 -14.972 1.00 79.81 90 PRO A O 1
ATOM 656 N N . LEU A 1 91 ? 11.612 -2.997 -13.757 1.00 80.75 91 LEU A N 1
ATOM 657 C CA . LEU A 1 91 ? 12.141 -1.642 -13.715 1.00 80.75 91 LEU A CA 1
ATOM 658 C C . LEU A 1 91 ? 12.696 -1.325 -12.326 1.00 80.75 91 LEU A C 1
ATOM 660 O O . LEU A 1 91 ? 12.328 -1.957 -11.328 1.00 80.75 91 LEU A O 1
ATOM 664 N N . THR A 1 92 ? 13.559 -0.317 -12.273 1.00 77.12 92 THR A N 1
ATOM 665 C CA . THR A 1 92 ? 14.168 0.186 -11.044 1.00 77.12 92 THR A CA 1
ATOM 666 C C . THR A 1 92 ? 13.760 1.642 -10.865 1.00 77.12 92 THR A C 1
ATOM 668 O O . THR A 1 92 ? 13.910 2.426 -11.801 1.00 77.12 92 THR A O 1
ATOM 671 N N . PHE A 1 93 ? 13.210 2.009 -9.708 1.00 68.94 93 PHE A N 1
ATOM 672 C CA . PHE A 1 93 ? 12.869 3.399 -9.391 1.00 68.94 93 PHE A CA 1
ATOM 673 C C . PHE A 1 93 ? 13.704 3.923 -8.217 1.00 68.94 93 PHE A C 1
ATOM 675 O O . PHE A 1 93 ? 14.068 3.158 -7.319 1.00 68.94 93 PHE A O 1
ATOM 682 N N . PRO A 1 94 ? 14.029 5.225 -8.211 1.00 63.88 94 PRO A N 1
ATOM 683 C CA . PRO A 1 94 ? 14.742 5.848 -7.111 1.00 63.88 94 PRO A CA 1
ATOM 684 C C . PRO A 1 94 ? 13.847 5.884 -5.873 1.00 63.88 94 PRO A C 1
ATOM 686 O O . PRO A 1 94 ? 12.684 6.283 -5.939 1.00 63.88 94 PRO A O 1
ATOM 689 N N . SER A 1 95 ? 14.408 5.503 -4.731 1.00 62.19 95 SER A N 1
ATOM 690 C CA . SER A 1 95 ? 13.788 5.712 -3.426 1.00 62.19 95 SER A CA 1
ATOM 691 C C . SER A 1 95 ? 14.657 6.664 -2.612 1.00 62.19 95 SER A C 1
ATOM 693 O O . SER A 1 95 ? 15.857 6.767 -2.856 1.00 62.19 95 SER A O 1
ATOM 695 N N . LYS A 1 96 ? 14.062 7.399 -1.668 1.00 54.78 96 LYS A N 1
ATOM 696 C CA . LYS A 1 96 ? 14.826 8.333 -0.826 1.00 54.78 96 LYS A CA 1
ATOM 697 C C . LYS A 1 96 ? 15.723 7.615 0.198 1.00 54.78 96 LYS A C 1
ATOM 699 O O . LYS A 1 96 ? 16.654 8.237 0.694 1.00 54.78 96 LYS A O 1
ATOM 704 N N . GLU A 1 97 ? 15.457 6.341 0.497 1.00 55.44 97 GLU A N 1
ATOM 705 C CA . GLU A 1 97 ? 16.143 5.572 1.552 1.00 55.44 97 GLU A CA 1
ATOM 706 C C . GLU A 1 97 ? 17.116 4.514 1.006 1.00 55.44 97 GLU A C 1
ATOM 708 O O . GLU A 1 97 ? 18.176 4.294 1.587 1.00 55.44 97 GLU A O 1
ATOM 713 N N . GLU A 1 98 ? 16.820 3.907 -0.145 1.00 55.19 98 GLU A N 1
ATOM 714 C CA . GLU A 1 98 ? 17.697 2.961 -0.838 1.00 55.19 98 GLU A CA 1
ATOM 715 C C . GLU A 1 98 ? 18.129 3.494 -2.205 1.00 55.19 98 GLU A C 1
ATOM 717 O O . GLU A 1 98 ? 17.337 4.096 -2.938 1.00 55.19 98 GLU A O 1
ATOM 722 N N . ALA A 1 99 ? 19.375 3.192 -2.589 1.00 60.12 99 ALA A N 1
ATOM 723 C CA . ALA A 1 99 ? 20.009 3.665 -3.821 1.00 60.12 99 ALA A CA 1
ATOM 724 C C . ALA A 1 99 ? 19.213 3.351 -5.106 1.00 60.12 99 ALA A C 1
ATOM 726 O O . ALA A 1 99 ? 19.483 3.970 -6.137 1.00 60.12 99 ALA A O 1
ATOM 727 N N . SER A 1 100 ? 18.258 2.408 -5.066 1.00 68.56 100 SER A N 1
ATOM 728 C CA . SER A 1 100 ? 17.343 2.040 -6.156 1.00 68.56 100 SER A CA 1
ATOM 729 C C . SER A 1 100 ? 16.465 0.839 -5.766 1.00 68.56 100 SER A C 1
ATOM 731 O O . SER A 1 100 ? 17.011 -0.196 -5.389 1.00 68.56 100 SER A O 1
ATOM 733 N N . ILE A 1 101 ? 15.139 0.916 -5.930 1.00 73.44 101 ILE A N 1
ATOM 734 C CA . ILE A 1 101 ? 14.217 -0.207 -5.674 1.00 73.44 101 ILE A CA 1
ATOM 735 C C . ILE A 1 101 ? 13.834 -0.877 -6.993 1.00 73.44 101 ILE A C 1
ATOM 737 O O . ILE A 1 101 ? 13.285 -0.246 -7.895 1.00 73.44 101 ILE A O 1
ATOM 741 N N . SER A 1 102 ? 14.102 -2.180 -7.103 1.00 83.19 102 SER A N 1
ATOM 742 C CA . SER A 1 102 ? 13.648 -2.996 -8.233 1.00 83.19 102 SER A CA 1
ATOM 743 C C . SER A 1 102 ? 12.219 -3.482 -8.005 1.00 83.19 102 SER A C 1
ATOM 745 O O . SER A 1 102 ? 11.933 -4.100 -6.982 1.00 83.19 102 SER A O 1
ATOM 747 N N . THR A 1 103 ? 11.349 -3.287 -8.994 1.00 85.00 103 THR A N 1
ATOM 748 C CA . THR A 1 103 ? 9.967 -3.809 -9.016 1.00 85.00 103 THR A CA 1
ATOM 749 C C . THR A 1 103 ? 9.905 -5.322 -8.773 1.00 85.00 103 THR A C 1
ATOM 751 O O . THR A 1 103 ? 9.106 -5.772 -7.959 1.00 85.00 103 THR A O 1
ATOM 754 N N . ALA A 1 104 ? 10.822 -6.111 -9.344 1.00 84.75 104 ALA A N 1
ATOM 755 C CA . ALA A 1 104 ? 10.892 -7.561 -9.113 1.00 84.75 104 ALA A CA 1
ATOM 756 C C . ALA A 1 104 ? 11.234 -7.952 -7.661 1.00 84.75 104 ALA A C 1
ATOM 758 O O . ALA A 1 104 ? 10.923 -9.061 -7.226 1.00 84.75 104 ALA A O 1
ATOM 759 N N . LYS A 1 105 ? 11.883 -7.059 -6.905 1.00 84.62 105 LYS A N 1
ATOM 760 C CA . LYS A 1 105 ? 12.258 -7.270 -5.496 1.00 84.62 105 LYS A CA 1
ATOM 761 C C . LYS A 1 105 ? 11.420 -6.435 -4.527 1.00 84.62 105 LYS A C 1
ATOM 763 O O . LYS A 1 105 ? 11.715 -6.427 -3.337 1.00 84.62 105 LYS A O 1
ATOM 768 N N . PHE A 1 106 ? 10.391 -5.750 -5.021 1.00 87.56 106 PHE A N 1
ATOM 769 C CA . PHE A 1 106 ? 9.566 -4.849 -4.228 1.00 87.56 106 PHE A CA 1
ATOM 770 C C . PHE A 1 106 ? 8.911 -5.599 -3.062 1.00 87.56 106 PHE A C 1
ATOM 772 O O . PHE A 1 106 ? 8.258 -6.616 -3.274 1.00 87.56 106 PHE A O 1
ATOM 779 N N . ASN A 1 107 ? 9.099 -5.149 -1.824 1.00 88.88 107 ASN A N 1
ATOM 780 C CA . ASN A 1 107 ? 8.628 -5.867 -0.631 1.00 88.88 107 ASN A CA 1
ATOM 781 C C . ASN A 1 107 ? 8.051 -4.942 0.448 1.00 88.88 107 ASN A C 1
ATOM 783 O O . ASN A 1 107 ? 7.987 -5.341 1.609 1.00 88.88 107 ASN A O 1
ATOM 787 N N . TRP A 1 108 ? 7.656 -3.725 0.074 1.00 89.69 108 TRP A N 1
ATOM 788 C CA . TRP A 1 108 ? 7.076 -2.772 1.011 1.00 89.69 108 TRP A CA 1
ATOM 789 C C . TRP A 1 108 ? 5.850 -3.361 1.687 1.00 89.69 108 TRP A C 1
ATOM 791 O O . TRP A 1 108 ? 4.956 -3.882 1.022 1.00 89.69 108 TRP A O 1
ATOM 801 N N . GLY A 1 109 ? 5.798 -3.242 3.007 1.00 91.38 109 GLY A N 1
ATOM 802 C CA . GLY A 1 109 ? 4.587 -3.461 3.770 1.00 91.38 109 GLY A CA 1
ATOM 803 C C . GLY A 1 109 ? 3.655 -2.254 3.690 1.00 91.38 109 GLY A C 1
ATOM 804 O O . GLY A 1 109 ? 4.018 -1.163 3.248 1.00 91.38 109 GLY A O 1
ATOM 805 N N . LEU A 1 110 ? 2.436 -2.436 4.194 1.00 90.44 110 LEU A N 1
ATOM 806 C CA . LEU A 1 110 ? 1.410 -1.392 4.198 1.00 90.44 110 LEU A CA 1
ATOM 807 C C . LEU A 1 110 ? 1.856 -0.130 4.969 1.00 90.44 110 LEU A C 1
ATOM 809 O O . LEU A 1 110 ? 1.508 0.989 4.596 1.00 90.44 110 LEU A O 1
ATOM 813 N N . LYS A 1 111 ? 2.667 -0.293 6.025 1.00 90.00 111 LYS A N 1
ATOM 814 C CA . LYS A 1 111 ? 3.269 0.830 6.765 1.00 90.00 111 LYS A CA 1
ATOM 815 C C . LYS A 1 111 ? 4.237 1.640 5.903 1.00 90.00 111 LYS A C 1
ATOM 817 O O . LYS A 1 111 ? 4.199 2.866 5.962 1.00 90.00 111 LYS A O 1
ATOM 822 N N . ASP A 1 112 ? 5.062 0.964 5.107 1.00 89.12 112 ASP A N 1
ATOM 823 C CA . ASP A 1 112 ? 6.066 1.602 4.251 1.00 89.12 112 ASP A CA 1
ATOM 824 C C . ASP A 1 112 ? 5.381 2.418 3.150 1.00 89.12 112 ASP A C 1
ATOM 826 O O . ASP A 1 112 ? 5.771 3.553 2.882 1.00 89.12 112 ASP A O 1
ATOM 830 N N . MET A 1 113 ? 4.278 1.897 2.596 1.00 87.75 113 MET A N 1
ATOM 831 C CA . MET A 1 113 ? 3.435 2.642 1.659 1.00 87.75 113 MET A CA 1
ATOM 832 C C . MET A 1 113 ? 2.911 3.946 2.262 1.00 87.75 113 MET A C 1
ATOM 834 O O . MET A 1 113 ? 3.054 5.003 1.649 1.00 87.75 113 MET A O 1
ATOM 838 N N . TYR A 1 114 ? 2.341 3.903 3.469 1.00 88.25 114 TYR A N 1
ATOM 839 C CA . TYR A 1 114 ? 1.817 5.112 4.106 1.00 88.25 114 TYR A CA 1
ATOM 840 C C . TYR A 1 114 ? 2.920 6.095 4.516 1.00 88.25 114 TYR A C 1
ATOM 842 O O . TYR A 1 114 ? 2.720 7.308 4.418 1.00 88.25 114 TYR A O 1
ATOM 850 N N . ALA A 1 115 ? 4.091 5.602 4.930 1.00 85.94 115 ALA A N 1
ATOM 851 C CA . ALA A 1 115 ? 5.257 6.444 5.187 1.00 85.94 115 ALA A CA 1
ATOM 852 C C . ALA A 1 115 ? 5.712 7.166 3.907 1.00 85.94 115 ALA A C 1
ATOM 854 O O . ALA A 1 115 ? 5.920 8.383 3.924 1.00 85.94 115 ALA A O 1
ATOM 855 N N . TYR A 1 116 ? 5.774 6.443 2.785 1.00 81.38 116 TYR A N 1
ATOM 856 C CA . TYR A 1 116 ? 6.077 7.012 1.476 1.00 81.38 116 TYR A CA 1
ATOM 857 C C . TYR A 1 116 ? 5.025 8.040 1.039 1.00 81.38 116 TYR A C 1
ATOM 859 O O . TYR A 1 116 ? 5.386 9.159 0.677 1.00 81.38 116 TYR A O 1
ATOM 867 N N . ALA A 1 117 ? 3.733 7.714 1.136 1.00 81.38 117 ALA A N 1
ATOM 868 C CA . ALA A 1 117 ? 2.645 8.621 0.775 1.00 81.38 117 ALA A CA 1
ATOM 869 C C . ALA A 1 117 ? 2.723 9.934 1.568 1.00 81.38 117 ALA A C 1
ATOM 871 O O . ALA A 1 117 ? 2.701 11.012 0.975 1.00 81.38 117 ALA A O 1
ATOM 872 N N . LYS A 1 118 ? 2.918 9.865 2.894 1.00 82.50 118 LYS A N 1
ATOM 873 C CA . LYS A 1 118 ? 3.141 11.055 3.733 1.00 82.50 118 LYS A CA 1
ATOM 874 C C . LYS A 1 118 ? 4.332 11.880 3.253 1.00 82.50 118 LYS A C 1
ATOM 876 O O . LYS A 1 118 ? 4.234 13.101 3.171 1.00 82.50 118 LYS A O 1
ATOM 881 N N . ALA A 1 119 ? 5.453 11.230 2.942 1.00 79.56 119 ALA A N 1
ATOM 882 C CA . ALA A 1 119 ? 6.643 11.921 2.464 1.00 79.56 119 ALA A CA 1
ATOM 883 C C . ALA A 1 119 ? 6.404 12.622 1.118 1.00 79.56 119 ALA A C 1
ATOM 885 O O . ALA A 1 119 ? 6.913 13.724 0.921 1.00 79.56 119 ALA A O 1
ATOM 886 N N . VAL A 1 120 ? 5.631 12.017 0.211 1.00 74.06 120 VAL A N 1
ATOM 887 C CA . VAL A 1 120 ? 5.269 12.613 -1.084 1.00 74.06 120 VAL A CA 1
ATOM 888 C C . VAL A 1 120 ? 4.340 13.812 -0.898 1.00 74.06 120 VAL A C 1
ATOM 890 O O . VAL A 1 120 ? 4.652 14.884 -1.408 1.00 74.06 120 VAL A O 1
ATOM 893 N N . PHE A 1 121 ? 3.257 13.673 -0.126 1.00 74.25 121 PHE A N 1
ATOM 894 C CA . PHE A 1 121 ? 2.312 14.772 0.114 1.00 74.25 121 PHE A CA 1
ATOM 895 C C . PHE A 1 121 ? 2.943 15.961 0.850 1.00 74.25 121 PHE A C 1
ATOM 897 O O . PHE A 1 121 ? 2.589 17.094 0.558 1.00 74.25 121 PHE A O 1
ATOM 904 N N . ASN A 1 122 ? 3.897 15.719 1.753 1.00 70.69 122 ASN A N 1
ATOM 905 C CA . ASN A 1 122 ? 4.597 16.777 2.492 1.00 70.69 122 ASN A CA 1
ATOM 906 C C . ASN A 1 122 ? 5.809 17.367 1.741 1.00 70.69 122 ASN A C 1
ATOM 908 O O . ASN A 1 122 ? 6.458 18.269 2.265 1.00 70.69 122 ASN A O 1
ATOM 912 N N . SER A 1 123 ? 6.179 16.817 0.576 1.00 57.84 123 SER A N 1
ATOM 913 C CA . SER A 1 123 ? 7.268 17.353 -0.263 1.00 57.84 123 SER A CA 1
ATOM 914 C C . SER A 1 123 ? 6.776 18.349 -1.326 1.00 57.84 123 SER A C 1
ATOM 916 O O . SER A 1 123 ? 7.617 18.911 -2.027 1.00 57.84 123 SER A O 1
ATOM 918 N N . ASN A 1 124 ? 5.456 18.533 -1.457 1.00 44.62 124 ASN A N 1
ATOM 919 C CA . ASN A 1 124 ? 4.804 19.54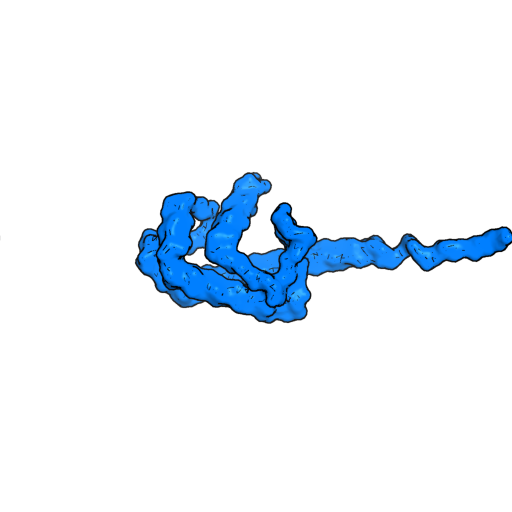2 -2.303 1.00 44.62 124 ASN A CA 1
ATOM 920 C C . ASN A 1 124 ? 4.355 20.737 -1.457 1.00 44.62 124 ASN A C 1
ATOM 922 O O . ASN A 1 124 ? 4.314 21.851 -2.023 1.00 44.62 124 ASN A O 1
#

Foldseek 3Di:
DDDDDPPPDPVPVVVVVLVVLQVVLVVQLVVLVVVLVVDVLVVVLCVQLVHDDDLVDQDDPVSLVSSLVGVSSQVSVVVSLVVLLVDPPWGWYDDPVDRIDISVNDDDTSNNVNVVSNVVVVVD

pLDDT: mean 77.84, std 17.71, range [34.47, 96.56]

Sequence (124 aa):
MKSRVLFTAALVASASAQQDASKKCVESVTTVFALGAFMPELQV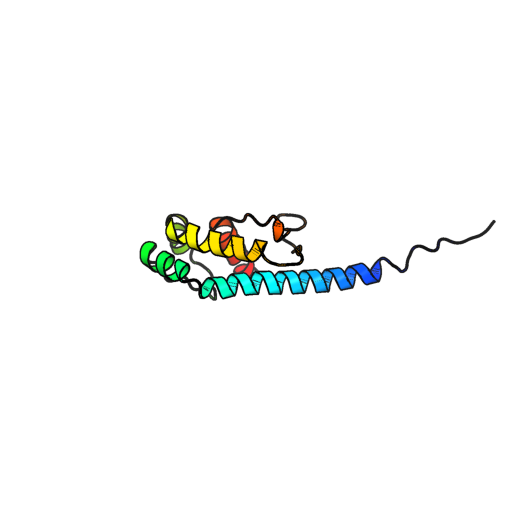CSTDSGVTIDLTAPPKDADIAKVVATKSCTVWWDGVVVQVKAISPPLTFPSKEEASISTAKFNWGLKDMYAYAKAVFNSN

Radius of gyration: 19.12 Å; chains: 1; bounding box: 70×28×42 Å